Protein AF-A0A934IMT0-F1 (afdb_monomer)

Foldseek 3Di:
DDDDDDDDDDDDPPVVVVVLLVVLVVLLVLVCVLQVVDPQKDWDAFDVLLVVLCVVLVHDPSNKHWTWIDGPNDIAIEIEHEPCCQQHPVVVSVLVSQVVCVVVVYHYAYAYPLLSVLLVVQCVDPPVRRDSCLLVVLVVCSVVCVPPQDDPVRRSGGPSNQSSNCSSPVDGPDD

Solvent-accessible surface area (backbone atoms only — not comparable to full-atom values): 9773 Å² total; per-residue (Å²): 141,82,83,83,79,83,79,82,84,85,80,75,68,64,64,60,54,50,54,45,50,53,50,22,52,51,44,34,51,45,53,54,51,60,4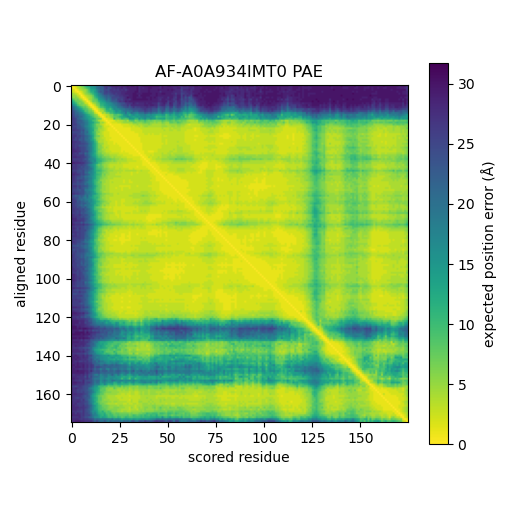8,65,74,38,91,65,41,47,80,74,42,72,46,69,67,59,45,54,38,24,49,74,66,73,40,65,54,64,66,43,16,58,34,25,33,30,46,91,88,42,69,36,36,42,30,36,31,42,55,75,40,62,74,32,83,58,31,62,50,54,50,48,33,43,50,56,37,42,76,69,76,35,48,62,48,50,35,36,38,67,21,48,52,26,42,56,53,41,61,72,43,63,78,95,65,45,63,80,51,51,62,52,51,27,56,69,44,35,78,83,44,67,88,45,81,40,20,98,77,70,72,65,39,54,39,44,20,35,48,27,22,27,72,34,62,79,40,77,70,71,125

Sequence (175 aa):
MHHPVAGISRDDTDGAGSRSRQLRRRISAQLFGILRESKEIVVIGPDPLLIHYSRAEGLDPESLATCQILIDGSPLTVVGVPNRIWYGAVMRDVHRVKRNMLASGRSCILVPQRALEGIARLHSRPIADRDPQILLQAIRTAPLLRDIDACRYGRGHDPVGCLAVELATGTPCLG

Secondary structure (DSSP, 8-state):
--PPPPP----SHHHHHHHHHHHHHHHHHHHHHHHHT-TTEEEEE--HHHHHHHHHTT--GGGSEEEEEEETTEEEEEEEE-HHHHTSTTHHHHHHHHHHHHHTT-EEEEEEHHHHHHHHHHHTS-GGG--THHHHHHHHHGGGGTT--S-TTSSS--HHHHHHHHHHHSS----

Radius of gyration: 18.44 Å; Cα contacts (8 Å, |Δi|>4): 256; chains: 1; bounding box: 74×36×34 Å

pLDDT: mean 79.84, std 16.11, range [35.91, 97.06]

Organism: NCBI:txid2798801

Mean predicted aligned error: 8.7 Å

Nearest PDB structures (foldseek):
  5xyi-assembly1_H  TM=6.376E-01  e=2.401E+00  Trichomonas vaginalis
  2y4n-assembly1_B  TM=3.726E-01  e=1.412E+00  Burkholderia cenocepacia J2315
  5opt-assembly1_Q  TM=4.269E-01  e=5.170E+00  Trypanosoma cruzi strain CL Brener
  8h4o-assembly1_A  TM=3.074E-01  e=3.225E+00  Mus musculus

Structure (mmCIF, N/CA/C/O backbone):
data_AF-A0A934IMT0-F1
#
_entry.id   AF-A0A934IMT0-F1
#
loop_
_atom_site.group_PDB
_atom_site.id
_atom_site.type_symbol
_atom_site.label_atom_id
_atom_site.label_alt_id
_atom_site.label_comp_id
_atom_site.label_asym_id
_atom_site.label_entity_id
_atom_site.label_seq_id
_atom_site.pdbx_PDB_ins_code
_atom_site.Cartn_x
_atom_site.Cartn_y
_atom_site.Cartn_z
_atom_site.occupancy
_atom_site.B_iso_or_equiv
_atom_site.auth_seq_id
_atom_site.auth_comp_id
_atom_site.auth_asym_id
_atom_site.auth_atom_id
_atom_site.pdbx_PDB_model_num
ATOM 1 N N . MET A 1 1 ? 58.858 -10.600 -15.709 1.00 40.62 1 MET A N 1
ATOM 2 C CA . MET A 1 1 ? 57.849 -9.614 -16.150 1.00 40.62 1 MET A CA 1
ATOM 3 C C . MET A 1 1 ? 56.498 -10.087 -15.631 1.00 40.62 1 MET A C 1
ATOM 5 O O . MET A 1 1 ? 55.957 -11.035 -16.177 1.00 40.62 1 MET A O 1
ATOM 9 N N . HIS A 1 2 ? 56.020 -9.521 -14.522 1.00 37.84 2 HIS A N 1
ATOM 10 C CA . HIS A 1 2 ? 54.720 -9.850 -13.928 1.00 37.84 2 HIS A CA 1
ATOM 11 C C . HIS A 1 2 ? 53.807 -8.630 -14.058 1.00 37.84 2 HIS A C 1
ATOM 13 O O . HIS A 1 2 ? 54.134 -7.563 -13.544 1.00 37.84 2 HIS A O 1
ATOM 19 N N . HIS A 1 3 ? 52.687 -8.788 -14.760 1.00 35.91 3 HIS A N 1
ATOM 20 C CA . HIS A 1 3 ? 51.598 -7.816 -14.750 1.00 35.91 3 HIS A CA 1
ATOM 21 C C . HIS A 1 3 ? 50.826 -7.928 -13.428 1.00 35.91 3 HIS A C 1
ATOM 23 O O . HIS A 1 3 ? 50.462 -9.046 -13.054 1.00 35.91 3 HIS A O 1
ATOM 29 N N . PRO A 1 4 ? 50.522 -6.821 -12.730 1.00 42.56 4 PRO A N 1
ATOM 30 C CA . PRO A 1 4 ? 49.519 -6.842 -11.682 1.00 42.56 4 PRO A CA 1
ATOM 31 C C . PRO A 1 4 ? 48.123 -6.791 -12.316 1.00 42.56 4 PRO A C 1
ATOM 33 O O . PRO A 1 4 ? 47.826 -5.938 -13.153 1.00 42.56 4 PRO A O 1
ATOM 36 N N . VAL A 1 5 ? 47.268 -7.728 -11.908 1.00 43.75 5 VAL A N 1
ATOM 37 C CA . VAL A 1 5 ? 45.829 -7.726 -12.188 1.00 43.75 5 VAL A CA 1
ATOM 38 C C . VAL A 1 5 ? 45.196 -6.616 -11.351 1.00 43.75 5 VAL A C 1
ATOM 40 O O . VAL A 1 5 ? 45.302 -6.625 -10.125 1.00 43.75 5 VAL A O 1
ATOM 43 N N . ALA A 1 6 ? 44.565 -5.649 -12.015 1.00 44.12 6 ALA A N 1
ATOM 44 C CA . ALA A 1 6 ? 43.809 -4.591 -11.360 1.00 44.12 6 ALA A CA 1
ATOM 45 C C . ALA A 1 6 ? 42.636 -5.198 -10.572 1.00 44.12 6 ALA A C 1
ATOM 47 O O . ALA A 1 6 ? 41.785 -5.894 -11.129 1.00 44.12 6 ALA A O 1
ATOM 48 N N . GLY A 1 7 ? 42.625 -4.947 -9.263 1.00 38.97 7 GLY A N 1
ATOM 49 C CA . GLY A 1 7 ? 41.555 -5.348 -8.362 1.00 38.97 7 GLY A CA 1
ATOM 50 C C . GLY A 1 7 ? 40.246 -4.653 -8.720 1.00 38.97 7 GLY A C 1
ATOM 51 O O . GLY A 1 7 ? 40.184 -3.431 -8.839 1.00 38.97 7 GLY A O 1
ATOM 52 N N . ILE A 1 8 ? 39.190 -5.445 -8.881 1.00 42.69 8 ILE A N 1
ATOM 53 C CA . ILE A 1 8 ? 37.821 -4.947 -8.971 1.00 42.69 8 ILE A CA 1
ATOM 54 C C . ILE A 1 8 ? 37.418 -4.504 -7.562 1.00 42.69 8 ILE A C 1
ATOM 56 O O . ILE A 1 8 ? 37.280 -5.331 -6.658 1.00 42.69 8 ILE A O 1
ATOM 60 N N . SER A 1 9 ? 37.271 -3.191 -7.389 1.00 39.38 9 SER A N 1
ATOM 61 C CA . SER A 1 9 ? 36.795 -2.557 -6.160 1.00 39.38 9 SER A CA 1
ATOM 62 C C . SER A 1 9 ? 35.396 -3.073 -5.809 1.00 39.38 9 SER A C 1
ATOM 64 O O . SER A 1 9 ? 34.428 -2.841 -6.533 1.00 39.38 9 SER A O 1
ATOM 66 N N . ARG A 1 10 ? 35.296 -3.794 -4.692 1.00 50.41 10 ARG A N 1
ATOM 67 C CA . ARG A 1 10 ? 34.044 -4.077 -3.986 1.00 50.41 10 ARG A CA 1
ATOM 68 C C . ARG A 1 10 ? 33.816 -2.922 -3.014 1.00 50.41 10 ARG A C 1
ATOM 70 O O . ARG A 1 10 ? 34.429 -2.972 -1.961 1.00 50.41 10 ARG A O 1
ATOM 77 N N . ASP A 1 11 ? 33.007 -1.911 -3.352 1.00 45.19 11 ASP A N 1
ATOM 78 C CA . ASP A 1 11 ? 32.532 -0.973 -2.308 1.00 45.19 11 ASP A CA 1
ATOM 79 C C . ASP A 1 11 ? 31.314 -0.070 -2.622 1.00 45.19 11 ASP A C 1
ATOM 81 O O . ASP A 1 11 ? 31.005 0.819 -1.838 1.00 45.19 11 ASP A O 1
ATOM 85 N N . ASP A 1 12 ? 30.539 -0.298 -3.694 1.00 43.97 12 ASP A N 1
ATOM 86 C CA . ASP A 1 12 ? 29.377 0.575 -4.008 1.00 43.97 12 ASP A CA 1
ATOM 87 C C . ASP A 1 12 ? 27.988 -0.047 -3.753 1.00 43.97 12 ASP A C 1
ATOM 89 O O . ASP A 1 12 ? 26.955 0.607 -3.923 1.00 43.97 12 ASP A O 1
ATOM 93 N N . THR A 1 13 ? 27.910 -1.305 -3.308 1.00 51.91 13 THR A N 1
ATOM 94 C CA . THR A 1 13 ? 26.617 -1.997 -3.108 1.00 51.91 13 THR A CA 1
ATOM 95 C C . THR A 1 13 ? 25.998 -1.784 -1.720 1.00 51.91 13 THR A C 1
ATOM 97 O O . THR A 1 13 ? 24.769 -1.821 -1.586 1.00 51.91 13 THR A O 1
ATOM 100 N N . ASP A 1 14 ? 26.793 -1.448 -0.701 1.00 53.50 14 ASP A N 1
ATOM 101 C CA . ASP A 1 14 ? 26.301 -1.319 0.678 1.00 53.50 14 ASP A CA 1
ATOM 102 C C . ASP A 1 14 ? 25.531 -0.010 0.939 1.00 53.50 14 ASP A C 1
ATOM 104 O O . ASP A 1 14 ? 24.533 0.012 1.675 1.00 53.50 14 ASP A O 1
ATOM 108 N N . GLY A 1 15 ? 25.903 1.085 0.267 1.00 58.03 15 GLY A N 1
ATOM 109 C CA . GLY A 1 15 ? 25.263 2.395 0.440 1.00 58.03 15 GLY A CA 1
ATOM 110 C C . GLY A 1 15 ? 23.820 2.460 -0.084 1.00 58.03 15 GLY A C 1
ATOM 111 O O . GLY A 1 15 ? 22.935 3.033 0.563 1.00 58.03 15 GLY A O 1
ATOM 112 N N . ALA A 1 16 ? 23.547 1.838 -1.234 1.00 60.59 16 ALA A N 1
ATOM 113 C CA . ALA A 1 16 ? 22.217 1.826 -1.850 1.00 60.59 16 ALA A CA 1
ATOM 114 C C . ALA A 1 16 ? 21.224 0.927 -1.086 1.00 60.59 16 ALA A C 1
ATOM 116 O O . ALA A 1 16 ? 20.051 1.291 -0.904 1.00 60.59 16 ALA A O 1
ATOM 117 N N . GLY A 1 17 ? 21.705 -0.214 -0.580 1.00 65.19 17 GLY A N 1
ATOM 118 C CA . GLY A 1 17 ? 20.925 -1.129 0.252 1.00 65.19 17 GLY A CA 1
ATOM 119 C C . GLY A 1 17 ? 20.574 -0.533 1.619 1.00 65.19 17 GLY A C 1
ATOM 120 O O . GLY A 1 17 ? 19.463 -0.736 2.112 1.00 65.19 17 GLY A O 1
ATOM 121 N N . SER A 1 18 ? 21.479 0.248 2.218 1.00 75.31 18 SER A N 1
ATOM 122 C CA . SER A 1 18 ? 21.237 0.937 3.494 1.00 75.31 18 SER A CA 1
ATOM 123 C C . SER A 1 18 ? 20.151 2.019 3.376 1.00 75.31 18 SER A C 1
ATOM 125 O O . SER A 1 18 ? 19.184 2.024 4.145 1.00 75.31 18 SER A O 1
ATOM 127 N N . ARG A 1 19 ? 20.224 2.872 2.341 1.00 79.19 19 ARG A N 1
ATOM 128 C CA . ARG A 1 19 ? 19.227 3.934 2.095 1.00 79.19 19 ARG A CA 1
ATOM 129 C C . ARG A 1 19 ? 17.832 3.377 1.806 1.00 79.19 19 ARG A C 1
ATOM 131 O O . ARG A 1 19 ? 16.846 3.891 2.334 1.00 79.19 19 ARG A O 1
ATOM 138 N N . SER A 1 20 ? 17.738 2.313 1.005 1.00 78.94 20 SER A N 1
ATOM 139 C CA . SER A 1 20 ? 16.451 1.668 0.696 1.00 78.94 20 SER A CA 1
ATOM 140 C C . SER A 1 20 ? 15.816 1.053 1.949 1.00 78.94 20 SER A C 1
ATOM 142 O O . SER A 1 20 ? 14.629 1.266 2.205 1.00 78.94 20 SER A O 1
ATOM 144 N N . ARG A 1 21 ? 16.615 0.390 2.799 1.00 85.62 21 ARG A N 1
ATOM 145 C CA . ARG A 1 21 ? 16.154 -0.156 4.084 1.00 85.62 21 ARG A CA 1
ATOM 146 C C . ARG A 1 21 ? 15.696 0.935 5.053 1.00 85.62 21 ARG A C 1
ATOM 148 O O . ARG A 1 21 ? 14.663 0.765 5.703 1.00 85.62 21 ARG A O 1
ATOM 155 N N . GLN A 1 22 ? 16.418 2.052 5.142 1.00 88.88 22 GLN A N 1
ATOM 156 C CA . GLN A 1 22 ? 16.032 3.189 5.983 1.00 88.88 22 GLN A CA 1
ATOM 157 C C . GLN A 1 22 ? 14.715 3.823 5.512 1.00 88.88 22 GLN A C 1
ATOM 159 O O . GLN A 1 22 ? 13.836 4.095 6.332 1.00 88.88 22 GLN A O 1
ATOM 164 N N . LEU A 1 23 ? 14.546 3.999 4.198 1.00 89.31 23 LEU A N 1
ATOM 165 C CA . LEU A 1 23 ? 13.309 4.517 3.621 1.00 89.31 23 LEU A CA 1
ATOM 166 C C . LEU A 1 23 ? 12.121 3.592 3.907 1.00 89.31 23 LEU A C 1
ATOM 168 O O . LEU A 1 23 ? 11.102 4.072 4.403 1.00 89.31 23 LEU A O 1
ATOM 172 N N . ARG A 1 24 ? 12.265 2.277 3.675 1.00 90.81 24 ARG A N 1
ATOM 173 C CA . ARG A 1 24 ? 11.227 1.292 4.021 1.00 90.81 24 ARG A CA 1
ATOM 174 C C . ARG A 1 24 ? 10.839 1.415 5.488 1.00 90.81 24 ARG A C 1
ATOM 176 O O . ARG A 1 24 ? 9.659 1.533 5.785 1.00 90.81 24 ARG A O 1
ATOM 183 N N . ARG A 1 25 ? 11.814 1.431 6.406 1.00 91.19 25 ARG A N 1
ATOM 184 C CA . ARG A 1 25 ? 11.554 1.545 7.853 1.00 91.19 25 ARG A CA 1
ATOM 185 C C . ARG A 1 25 ? 10.748 2.795 8.197 1.00 91.19 25 ARG A C 1
ATOM 187 O O . ARG A 1 25 ? 9.823 2.705 8.996 1.00 91.19 25 ARG A O 1
ATOM 194 N N . ARG A 1 26 ? 11.061 3.936 7.576 1.00 92.44 26 ARG A N 1
ATOM 195 C CA . ARG A 1 26 ? 10.310 5.183 7.771 1.00 92.44 26 ARG A CA 1
ATOM 196 C C . ARG A 1 26 ? 8.868 5.063 7.277 1.00 92.44 26 ARG A C 1
ATOM 198 O O . ARG A 1 26 ? 7.956 5.412 8.018 1.00 92.44 26 ARG A O 1
ATOM 205 N N . ILE A 1 27 ? 8.666 4.544 6.065 1.00 93.19 27 ILE A N 1
ATOM 206 C CA . ILE A 1 27 ? 7.326 4.344 5.493 1.00 93.19 27 ILE A CA 1
ATOM 207 C C . ILE A 1 27 ? 6.528 3.359 6.353 1.00 93.19 27 ILE A C 1
ATOM 209 O O . ILE A 1 27 ? 5.380 3.634 6.683 1.00 93.19 27 ILE A O 1
ATOM 213 N N . SER A 1 28 ? 7.142 2.250 6.778 1.00 92.12 28 SER A N 1
ATOM 214 C CA . SER A 1 28 ? 6.540 1.302 7.716 1.00 92.12 28 SER A CA 1
ATOM 215 C C . SER A 1 28 ? 6.131 1.997 9.011 1.00 92.12 28 SER A C 1
ATOM 217 O O . SER A 1 28 ? 4.991 1.848 9.425 1.00 92.12 28 SER A O 1
ATOM 219 N N . ALA A 1 29 ? 7.013 2.780 9.637 1.00 91.06 29 ALA A N 1
ATOM 220 C CA . ALA A 1 29 ? 6.700 3.475 10.885 1.00 91.06 29 ALA A CA 1
ATOM 221 C C . ALA A 1 29 ? 5.509 4.436 10.735 1.00 91.06 29 ALA A C 1
ATOM 223 O O . ALA A 1 29 ? 4.631 4.444 11.593 1.00 91.06 29 ALA A O 1
ATOM 224 N N . GLN A 1 30 ? 5.442 5.188 9.632 1.00 89.94 30 GLN A N 1
ATOM 225 C CA . GLN A 1 30 ? 4.300 6.055 9.329 1.00 89.94 30 GLN A CA 1
ATOM 226 C C . GLN A 1 30 ? 3.021 5.243 9.128 1.00 89.94 30 GLN A C 1
ATOM 228 O O . GLN A 1 30 ? 2.011 5.524 9.764 1.00 89.94 30 GLN A O 1
ATOM 233 N N . LEU A 1 31 ? 3.078 4.208 8.288 1.00 90.06 31 LEU A N 1
ATOM 234 C CA . LEU A 1 31 ? 1.940 3.345 7.997 1.00 90.06 31 LEU A CA 1
ATOM 235 C C . LEU A 1 31 ? 1.396 2.684 9.271 1.00 90.06 31 LEU A C 1
ATOM 237 O O . LEU A 1 31 ? 0.206 2.777 9.552 1.00 90.06 31 LEU A O 1
ATOM 241 N N . PHE A 1 32 ? 2.263 2.055 10.066 1.00 89.62 32 PHE A N 1
ATOM 242 C CA . PHE A 1 32 ? 1.876 1.419 11.323 1.00 89.62 32 PHE A CA 1
ATOM 243 C C . PHE A 1 32 ? 1.364 2.428 12.350 1.00 89.62 32 PHE A C 1
ATOM 245 O O . PHE A 1 32 ? 0.401 2.117 13.044 1.00 89.62 32 PHE A O 1
ATOM 252 N N . GLY A 1 33 ? 1.982 3.609 12.446 1.00 86.81 33 GLY A N 1
ATOM 253 C CA . GLY A 1 33 ? 1.526 4.683 13.328 1.00 86.81 33 GLY A CA 1
ATOM 254 C C . GLY A 1 33 ? 0.094 5.095 13.004 1.00 86.81 33 GLY A C 1
ATOM 255 O O . GLY A 1 33 ? -0.777 4.977 13.858 1.00 86.81 33 GLY A O 1
ATOM 256 N N . ILE A 1 34 ? -0.164 5.447 11.741 1.00 85.12 34 ILE A N 1
ATOM 257 C CA . ILE A 1 34 ? -1.491 5.867 11.267 1.00 85.12 34 ILE A CA 1
ATOM 258 C C . ILE A 1 34 ? -2.534 4.765 11.501 1.00 85.12 34 ILE A C 1
ATOM 260 O O . ILE A 1 34 ? -3.609 5.029 12.031 1.00 85.12 34 ILE A O 1
ATOM 264 N N . LEU A 1 35 ? -2.224 3.516 11.135 1.00 87.12 35 LEU A N 1
ATOM 265 C CA . LEU A 1 35 ? -3.174 2.405 11.260 1.00 87.12 35 LEU A CA 1
ATOM 266 C C . LEU A 1 35 ? -3.507 2.069 12.722 1.00 87.12 35 LEU A C 1
ATOM 268 O O . LEU A 1 35 ? -4.644 1.710 13.010 1.00 87.12 35 LEU A O 1
ATOM 272 N N . ARG A 1 36 ? -2.542 2.194 13.644 1.00 87.19 36 ARG A N 1
ATOM 273 C CA . ARG A 1 36 ? -2.738 1.905 15.077 1.00 87.19 36 ARG A CA 1
ATOM 274 C C . ARG A 1 36 ? -3.566 2.949 15.818 1.00 87.19 36 ARG A C 1
ATOM 276 O O . ARG A 1 36 ? -4.065 2.652 16.897 1.00 87.19 36 ARG A O 1
ATOM 283 N N . GLU A 1 37 ? -3.695 4.153 15.274 1.00 83.50 37 GLU A N 1
ATOM 284 C CA . GLU A 1 37 ? -4.542 5.191 15.866 1.00 83.50 37 GLU A CA 1
ATOM 285 C C . GLU A 1 37 ? -6.039 4.915 15.653 1.00 83.50 37 GLU A C 1
ATOM 287 O O . GLU A 1 37 ? -6.878 5.439 16.387 1.00 83.50 37 GLU A O 1
ATOM 292 N N . SER A 1 38 ? -6.388 4.057 14.689 1.00 81.81 38 SER A N 1
ATOM 293 C CA . SER A 1 38 ? -7.768 3.632 14.471 1.00 81.81 38 SER A CA 1
ATOM 294 C C . SER A 1 38 ? -8.191 2.541 15.451 1.00 81.81 38 SER A C 1
ATOM 296 O O . SER A 1 38 ? -7.552 1.496 15.552 1.00 81.81 38 SER A O 1
ATOM 298 N N . LYS A 1 39 ? -9.343 2.734 16.103 1.00 83.62 39 LYS A N 1
ATOM 299 C CA . LYS A 1 39 ? -9.986 1.703 16.938 1.00 83.62 39 LYS A CA 1
ATOM 300 C C . LYS A 1 39 ? -10.616 0.569 16.124 1.00 83.62 39 LYS A C 1
ATOM 302 O O . LYS A 1 39 ? -10.954 -0.465 16.686 1.00 83.62 39 LYS A O 1
ATOM 307 N N . GLU A 1 40 ? -10.793 0.774 14.823 1.00 85.00 40 GLU A N 1
ATOM 308 C CA . GLU A 1 40 ? -11.485 -0.152 13.920 1.00 85.00 40 GLU A CA 1
ATOM 309 C C . GLU A 1 40 ? -10.524 -1.108 13.208 1.00 85.00 40 GLU A C 1
ATOM 311 O O . GLU A 1 40 ? -10.944 -2.054 12.545 1.00 85.00 40 GLU A O 1
ATOM 316 N N . ILE A 1 41 ? -9.222 -0.843 13.327 1.00 88.56 41 ILE A N 1
ATOM 317 C CA . ILE A 1 41 ? -8.174 -1.589 12.650 1.00 88.56 41 ILE A CA 1
ATOM 318 C C . ILE A 1 41 ? -7.418 -2.434 13.664 1.00 88.56 41 ILE A C 1
ATOM 320 O O . ILE A 1 41 ? -6.828 -1.921 14.614 1.00 88.56 41 ILE A O 1
ATOM 324 N N . VAL A 1 42 ? -7.331 -3.735 13.394 1.00 92.12 42 VAL A N 1
ATOM 325 C CA . VAL A 1 42 ? -6.366 -4.611 14.063 1.00 92.12 42 VAL A CA 1
ATOM 326 C C . VAL A 1 42 ? -5.174 -4.813 13.140 1.00 92.12 42 VAL A C 1
ATOM 328 O O . VAL A 1 42 ? -5.287 -5.408 12.069 1.00 92.12 42 VAL A O 1
ATOM 331 N N . VAL A 1 43 ? -4.013 -4.315 13.556 1.00 92.25 43 VAL A N 1
ATOM 332 C CA . VAL A 1 43 ? -2.747 -4.499 12.838 1.00 92.25 43 VAL A CA 1
ATOM 333 C C . VAL A 1 43 ? -2.187 -5.890 13.135 1.00 92.25 43 VAL A C 1
ATOM 335 O O . VAL A 1 43 ? -1.896 -6.191 14.291 1.00 92.25 43 VAL A O 1
ATOM 338 N N . ILE A 1 44 ? -1.991 -6.710 12.099 1.00 93.12 44 ILE A N 1
ATOM 339 C CA . ILE A 1 44 ? -1.437 -8.068 12.230 1.00 93.12 44 ILE A CA 1
ATOM 340 C C . ILE A 1 44 ? 0.088 -8.052 12.059 1.00 93.12 44 ILE A C 1
ATOM 342 O O . ILE A 1 44 ? 0.809 -8.572 12.906 1.00 93.12 44 ILE A O 1
ATOM 346 N N . GLY A 1 45 ? 0.599 -7.448 10.980 1.00 90.31 45 GLY A N 1
ATOM 347 C CA . GLY A 1 45 ? 2.032 -7.469 10.658 1.00 90.31 45 GLY A CA 1
ATOM 348 C C . GLY A 1 45 ? 2.305 -7.582 9.157 1.00 90.31 45 GLY A C 1
ATOM 349 O O . GLY A 1 45 ? 1.433 -7.248 8.369 1.00 90.31 45 GLY A O 1
ATOM 350 N N . PRO A 1 46 ? 3.502 -8.002 8.721 1.00 90.81 46 PRO A N 1
ATOM 351 C CA . PRO A 1 46 ? 3.809 -8.194 7.300 1.00 90.81 46 PRO A CA 1
ATOM 352 C C . PRO A 1 46 ? 2.928 -9.268 6.644 1.00 90.81 46 PRO A C 1
ATOM 354 O O . PRO A 1 46 ? 2.567 -10.242 7.299 1.00 90.81 46 PRO A O 1
ATOM 357 N N . ASP A 1 47 ? 2.638 -9.128 5.347 1.00 92.62 47 ASP A N 1
ATOM 358 C CA . ASP A 1 47 ? 1.849 -10.110 4.587 1.00 92.62 47 ASP A CA 1
ATOM 359 C C . ASP A 1 47 ? 2.762 -11.047 3.763 1.00 92.62 47 ASP A C 1
ATOM 361 O O . ASP A 1 47 ? 3.382 -10.595 2.790 1.00 92.62 47 ASP A O 1
ATOM 365 N N . PRO A 1 48 ? 2.866 -12.349 4.103 1.00 92.38 48 PRO A N 1
ATOM 366 C CA . PRO A 1 48 ? 3.717 -13.297 3.379 1.00 92.38 48 PRO A CA 1
ATOM 367 C C . PRO A 1 48 ? 3.331 -13.475 1.907 1.00 92.38 48 PRO A C 1
ATOM 369 O O . PRO A 1 48 ? 4.199 -13.749 1.075 1.00 92.38 48 PRO A O 1
ATOM 372 N N . LEU A 1 49 ? 2.049 -13.304 1.571 1.00 94.06 49 LEU A N 1
ATOM 373 C CA . LEU A 1 49 ? 1.561 -13.476 0.207 1.00 94.06 49 LEU A CA 1
ATOM 374 C C . LEU A 1 49 ? 2.081 -12.357 -0.702 1.00 94.06 49 LEU A C 1
ATOM 376 O O . LEU A 1 49 ? 2.486 -12.606 -1.838 1.00 94.06 49 LEU A O 1
ATOM 380 N N . LEU A 1 50 ? 2.186 -11.137 -0.167 1.00 94.69 50 LEU A N 1
ATOM 381 C CA . LEU A 1 50 ? 2.791 -10.024 -0.890 1.00 94.69 50 LEU A CA 1
ATOM 382 C C . LEU A 1 50 ? 4.280 -10.279 -1.158 1.00 94.69 50 LEU A C 1
ATOM 384 O O . LEU A 1 50 ? 4.765 -9.985 -2.249 1.00 94.69 50 LEU A O 1
ATOM 388 N N . ILE A 1 51 ? 5.007 -10.845 -0.187 1.00 94.38 51 ILE A N 1
ATOM 389 C CA . ILE A 1 51 ? 6.426 -11.203 -0.348 1.00 94.38 51 ILE A CA 1
ATOM 390 C C . ILE A 1 51 ? 6.587 -12.241 -1.462 1.00 94.38 51 ILE A C 1
ATOM 392 O O . ILE A 1 51 ? 7.473 -12.099 -2.306 1.00 94.38 51 ILE A O 1
ATOM 396 N N . HIS A 1 52 ? 5.726 -13.262 -1.476 1.00 95.62 52 HIS A N 1
ATOM 397 C CA . HIS A 1 52 ? 5.719 -14.290 -2.512 1.00 95.62 52 HIS A CA 1
ATOM 398 C C . HIS A 1 52 ? 5.525 -13.680 -3.909 1.00 95.62 52 HIS A C 1
ATOM 400 O O . HIS A 1 52 ? 6.376 -13.871 -4.778 1.00 95.62 52 HIS A O 1
ATOM 406 N N . TYR A 1 53 ? 4.471 -12.882 -4.108 1.00 97.06 53 TYR A N 1
ATOM 407 C CA . TYR A 1 53 ? 4.193 -12.283 -5.417 1.00 97.06 53 TYR A CA 1
ATOM 408 C C . TYR A 1 53 ? 5.198 -11.212 -5.830 1.00 97.06 53 TYR A C 1
ATOM 410 O O . TYR A 1 53 ? 5.525 -11.125 -7.007 1.00 97.06 53 TYR A O 1
ATOM 418 N N . SER A 1 54 ? 5.743 -10.441 -4.886 1.00 95.81 54 SER A N 1
ATOM 419 C CA . SER A 1 54 ? 6.804 -9.474 -5.194 1.00 95.81 54 SER A CA 1
ATOM 420 C C . SER A 1 54 ? 8.014 -10.177 -5.806 1.00 95.81 54 SER A C 1
ATOM 422 O O . SER A 1 54 ? 8.492 -9.768 -6.859 1.00 95.81 54 SER A O 1
ATOM 424 N N . ARG A 1 55 ? 8.453 -11.293 -5.211 1.00 95.56 55 ARG A N 1
ATOM 425 C CA . ARG A 1 55 ? 9.567 -12.085 -5.751 1.00 95.56 55 ARG A CA 1
ATOM 426 C C . ARG A 1 55 ? 9.249 -12.680 -7.121 1.00 95.56 55 ARG A C 1
ATOM 428 O O . ARG A 1 55 ? 10.119 -12.674 -7.984 1.00 95.56 55 ARG A O 1
ATOM 435 N N . ALA A 1 56 ? 8.026 -13.173 -7.321 1.00 95.31 56 ALA A N 1
ATOM 436 C CA . ALA A 1 56 ? 7.596 -13.739 -8.600 1.00 95.31 56 ALA A CA 1
ATOM 437 C C . ALA A 1 56 ? 7.620 -12.707 -9.745 1.00 95.31 56 ALA A C 1
ATOM 439 O O . ALA A 1 56 ? 7.952 -13.056 -10.872 1.00 95.31 56 ALA A O 1
ATOM 440 N N . GLU A 1 57 ? 7.338 -11.436 -9.446 1.00 95.06 57 GLU A N 1
ATOM 441 C CA . GLU A 1 57 ? 7.407 -10.320 -10.403 1.00 95.06 57 GLU A CA 1
ATOM 442 C C . GLU A 1 57 ? 8.807 -9.670 -10.478 1.00 95.06 57 GLU A C 1
ATOM 444 O O . GLU A 1 57 ? 8.973 -8.621 -11.095 1.00 95.06 57 GLU A O 1
ATOM 449 N N . GLY A 1 58 ? 9.830 -10.255 -9.839 1.00 94.31 58 GLY A N 1
ATOM 450 C CA . GLY A 1 58 ? 11.199 -9.721 -9.845 1.00 94.31 58 GLY A CA 1
ATOM 451 C C . GLY A 1 58 ? 11.401 -8.463 -8.991 1.00 94.31 58 GLY A C 1
ATOM 452 O O . GLY A 1 58 ? 12.420 -7.783 -9.123 1.00 94.31 58 GLY A O 1
ATOM 453 N N . LEU A 1 59 ? 10.458 -8.145 -8.103 1.00 93.44 59 LEU A N 1
ATOM 454 C CA . LEU A 1 59 ? 10.557 -7.031 -7.166 1.00 93.44 59 LEU A CA 1
ATOM 455 C C . LEU A 1 59 ? 11.286 -7.45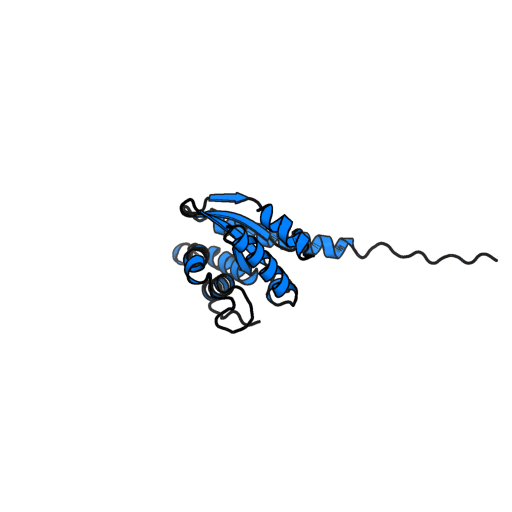0 -5.893 1.00 93.44 59 LEU A C 1
ATOM 457 O O . LEU A 1 59 ? 11.024 -8.508 -5.319 1.00 93.44 59 LEU A O 1
ATOM 461 N N . ASP A 1 60 ? 12.137 -6.558 -5.393 1.00 92.38 60 ASP A N 1
ATOM 462 C CA . ASP A 1 60 ? 12.671 -6.664 -4.040 1.00 92.38 60 ASP A CA 1
ATOM 463 C C . ASP A 1 60 ? 11.546 -6.386 -3.022 1.00 92.38 60 ASP A C 1
ATOM 465 O O . ASP A 1 60 ? 11.068 -5.246 -2.951 1.00 92.38 60 ASP A O 1
ATOM 469 N N . PRO A 1 61 ? 11.122 -7.365 -2.197 1.00 88.81 61 PRO A N 1
ATOM 470 C CA . PRO A 1 61 ? 10.093 -7.144 -1.182 1.00 88.81 61 PRO A CA 1
ATOM 471 C C . PRO A 1 61 ? 10.503 -6.097 -0.140 1.00 88.81 61 PRO A C 1
ATOM 473 O O . PRO A 1 61 ? 9.644 -5.494 0.499 1.00 88.81 61 PRO A O 1
ATOM 476 N N . GLU A 1 62 ? 11.806 -5.846 0.040 1.00 89.75 62 GLU A N 1
ATOM 477 C CA . GLU A 1 62 ? 12.297 -4.802 0.941 1.00 89.75 62 GLU A CA 1
ATOM 478 C C . GLU A 1 62 ? 12.133 -3.384 0.385 1.00 89.75 62 GLU A C 1
ATOM 480 O O . GLU A 1 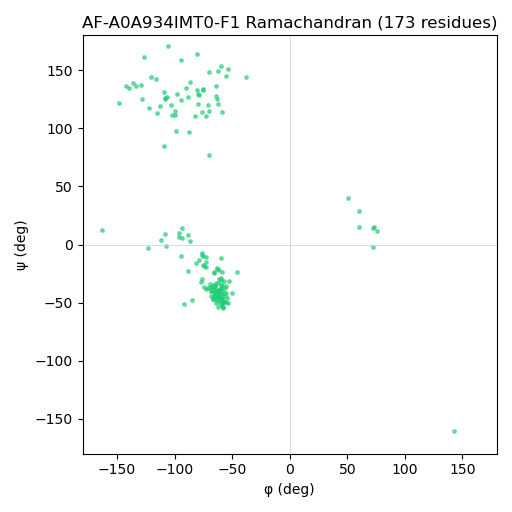62 ? 12.312 -2.402 1.110 1.00 89.75 62 GLU A O 1
ATOM 485 N N . SER A 1 63 ? 11.762 -3.253 -0.886 1.00 90.75 63 SER A N 1
ATOM 486 C CA . SER A 1 63 ? 11.471 -1.962 -1.500 1.00 90.75 63 SER A CA 1
ATOM 487 C C . SER A 1 63 ? 10.080 -1.425 -1.139 1.00 90.75 63 SER A C 1
ATOM 489 O O . SER A 1 63 ? 9.821 -0.238 -1.343 1.00 90.75 63 SER A O 1
ATOM 491 N N . LEU A 1 64 ? 9.210 -2.262 -0.562 1.00 93.44 64 LEU A N 1
ATOM 492 C CA . LEU A 1 64 ? 7.840 -1.928 -0.174 1.00 93.44 64 LEU A CA 1
ATOM 493 C C . LEU A 1 64 ? 7.666 -2.029 1.348 1.00 93.44 64 LEU A C 1
ATOM 495 O O . LEU A 1 64 ? 8.208 -2.918 2.007 1.00 93.44 64 LEU A O 1
ATOM 499 N N . ALA A 1 65 ? 6.890 -1.113 1.926 1.00 93.56 65 ALA A N 1
ATOM 500 C CA . ALA A 1 65 ? 6.408 -1.252 3.297 1.00 93.56 65 ALA A CA 1
ATOM 501 C C . ALA A 1 65 ? 5.069 -1.990 3.269 1.00 93.56 65 ALA A C 1
ATOM 503 O O . ALA A 1 65 ? 4.214 -1.673 2.452 1.00 93.56 65 ALA A O 1
ATOM 504 N N . THR A 1 66 ? 4.868 -2.971 4.143 1.00 93.50 66 THR A N 1
ATOM 505 C CA . THR A 1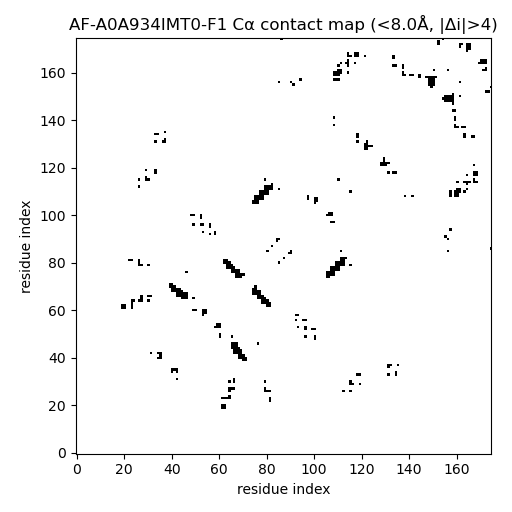 66 ? 3.710 -3.875 4.045 1.00 93.50 66 THR A CA 1
ATOM 506 C C . THR A 1 66 ? 3.098 -4.078 5.419 1.00 93.50 66 THR A C 1
ATOM 508 O O . THR A 1 66 ? 3.832 -4.218 6.403 1.00 93.50 66 THR A O 1
ATOM 511 N N . CYS A 1 67 ? 1.772 -4.084 5.477 1.00 92.50 67 CYS A N 1
ATOM 512 C CA . CYS A 1 67 ? 1.009 -4.347 6.683 1.00 92.50 67 CYS A CA 1
ATOM 513 C C . CYS A 1 67 ? -0.309 -5.036 6.317 1.00 92.50 67 CYS A C 1
ATOM 515 O O . CYS A 1 67 ? -1.115 -4.491 5.569 1.00 92.50 67 CYS A O 1
ATOM 517 N N . GLN A 1 68 ? -0.539 -6.225 6.852 1.00 94.38 68 GLN A N 1
ATOM 518 C CA . GLN A 1 68 ? -1.836 -6.861 6.923 1.00 94.38 68 GLN A CA 1
ATOM 519 C C . GLN A 1 68 ? -2.609 -6.280 8.106 1.00 94.38 68 GLN A C 1
ATOM 521 O O . GLN A 1 68 ? -2.107 -6.207 9.234 1.00 94.38 68 GLN A O 1
ATOM 526 N N . ILE A 1 69 ? -3.857 -5.926 7.839 1.00 92.81 69 ILE A N 1
ATOM 527 C CA . ILE A 1 69 ? -4.815 -5.474 8.833 1.00 92.81 69 ILE A CA 1
ATOM 528 C C . ILE A 1 69 ? -6.104 -6.290 8.773 1.00 92.81 69 ILE A C 1
ATOM 530 O O . ILE A 1 69 ? -6.401 -6.928 7.761 1.00 92.81 69 ILE A O 1
ATOM 534 N N . LEU A 1 70 ? -6.879 -6.232 9.852 1.00 92.19 70 LEU A N 1
ATOM 535 C CA . LEU A 1 70 ? -8.301 -6.557 9.859 1.00 92.19 70 LEU A CA 1
ATOM 536 C C . LEU A 1 70 ? -9.087 -5.265 10.035 1.00 92.19 70 LEU A C 1
ATOM 538 O O . LEU A 1 70 ? -8.789 -4.486 10.939 1.00 92.19 70 LEU A O 1
ATOM 542 N N . ILE A 1 71 ? -10.088 -5.075 9.186 1.00 87.19 71 ILE A N 1
ATOM 543 C CA . ILE A 1 71 ? -11.108 -4.036 9.312 1.00 87.19 71 ILE A CA 1
ATOM 544 C C . ILE A 1 71 ? -12.463 -4.729 9.192 1.00 87.19 71 ILE A C 1
ATOM 546 O O . ILE A 1 71 ? -12.664 -5.513 8.266 1.00 87.19 71 ILE A O 1
ATOM 550 N N . ASP A 1 72 ? -13.343 -4.537 10.173 1.00 86.25 72 ASP A N 1
ATOM 551 C CA . ASP A 1 72 ? -14.656 -5.202 10.232 1.00 86.25 72 ASP A CA 1
ATOM 552 C C . ASP A 1 72 ? -14.575 -6.734 10.043 1.00 86.25 72 ASP A C 1
ATOM 554 O O . ASP A 1 72 ? -15.352 -7.352 9.317 1.00 86.25 72 ASP A O 1
ATOM 558 N N . GLY A 1 73 ? -13.551 -7.358 10.640 1.00 85.56 73 GLY A N 1
ATOM 559 C CA . GLY A 1 73 ? -13.286 -8.800 10.527 1.00 85.56 73 GLY A CA 1
ATOM 560 C C . GLY A 1 73 ? -12.745 -9.263 9.167 1.00 85.56 73 GLY A C 1
ATOM 561 O O . GLY A 1 73 ? -12.417 -10.438 9.010 1.00 85.56 73 GLY A O 1
ATOM 562 N N . SER A 1 74 ? -12.595 -8.360 8.197 1.00 86.94 74 SER A N 1
ATOM 563 C CA . SER A 1 74 ? -12.113 -8.667 6.851 1.00 86.94 74 SER A CA 1
ATOM 564 C C . SER A 1 74 ? -10.617 -8.360 6.702 1.00 86.94 74 SER A C 1
ATOM 566 O O . SER A 1 74 ? -10.179 -7.255 7.037 1.00 86.94 74 SER A O 1
ATOM 568 N N . PRO A 1 75 ? -9.800 -9.300 6.186 1.00 90.94 75 PRO A N 1
ATOM 569 C CA . PRO A 1 75 ? -8.377 -9.068 5.986 1.00 90.94 75 PRO A CA 1
ATOM 570 C C . PRO A 1 75 ? -8.103 -8.168 4.777 1.00 90.94 75 PRO A C 1
ATOM 572 O O . PRO A 1 75 ? -8.599 -8.402 3.673 1.00 90.94 75 PRO A O 1
ATOM 575 N N . LEU A 1 76 ? -7.227 -7.185 4.974 1.00 91.38 76 LEU A N 1
ATOM 576 C CA . LEU A 1 76 ? -6.744 -6.277 3.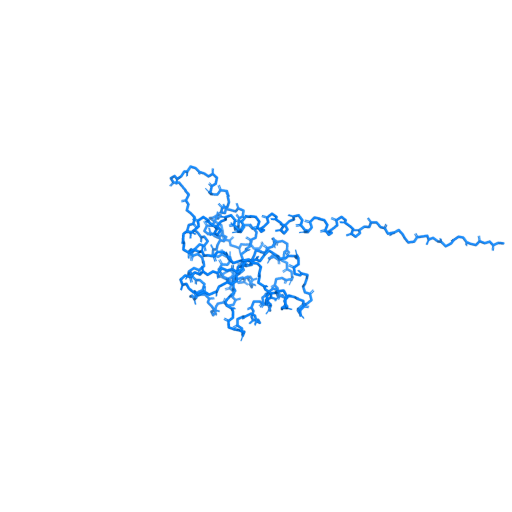939 1.00 91.38 76 LEU A CA 1
ATOM 577 C C . LEU A 1 76 ? -5.223 -6.135 4.030 1.00 91.38 76 LEU A C 1
ATOM 579 O O . LEU A 1 76 ? -4.668 -5.962 5.113 1.00 91.38 76 LEU A O 1
ATOM 583 N N . THR A 1 77 ? -4.546 -6.167 2.888 1.00 94.00 77 THR A N 1
ATOM 584 C CA . THR A 1 77 ? -3.123 -5.837 2.782 1.00 94.00 77 THR A CA 1
ATOM 585 C C . TH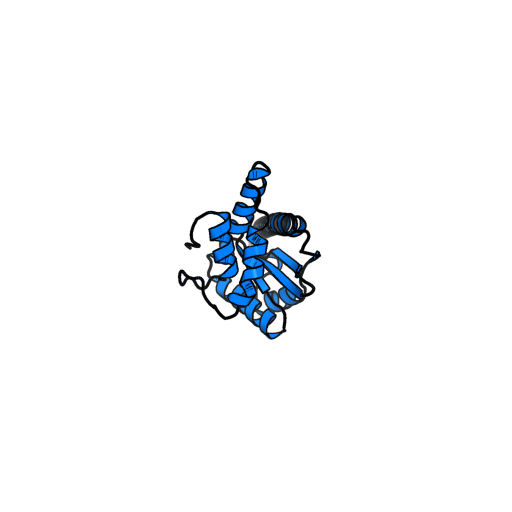R A 1 77 ? -2.972 -4.368 2.402 1.00 94.00 77 THR A C 1
ATOM 587 O O . THR A 1 77 ? -3.498 -3.922 1.385 1.00 94.00 77 THR A O 1
ATOM 590 N N . VAL A 1 78 ? -2.234 -3.606 3.200 1.00 93.00 78 VAL A N 1
ATOM 591 C CA . VAL A 1 78 ? -1.878 -2.214 2.918 1.00 93.00 78 VAL A CA 1
ATOM 592 C C . VAL A 1 78 ? -0.397 -2.143 2.580 1.00 93.00 78 VAL A C 1
ATOM 594 O O . VAL A 1 78 ? 0.455 -2.586 3.355 1.00 93.00 78 VAL A O 1
ATOM 597 N N . VAL A 1 79 ? -0.085 -1.580 1.415 1.00 94.94 79 VAL A N 1
ATOM 598 C CA . VAL A 1 79 ? 1.286 -1.471 0.912 1.00 94.94 79 VAL A CA 1
ATOM 599 C C . VAL A 1 79 ? 1.680 -0.004 0.817 1.00 94.94 79 VAL A C 1
ATOM 601 O O . VAL A 1 79 ? 1.146 0.740 0.001 1.00 94.94 79 VAL A O 1
ATOM 604 N N . GLY A 1 80 ? 2.639 0.413 1.637 1.00 94.69 80 GLY A N 1
ATOM 605 C CA . GLY A 1 80 ? 3.307 1.701 1.519 1.00 94.69 80 GLY A CA 1
ATOM 606 C C . GLY A 1 80 ? 4.319 1.679 0.374 1.00 94.69 80 GLY A C 1
ATOM 607 O O . GLY A 1 80 ? 5.329 0.974 0.445 1.00 94.69 80 GLY A O 1
ATOM 608 N N . VAL A 1 81 ? 4.062 2.467 -0.668 1.00 95.19 81 VAL A N 1
ATOM 609 C CA . VAL A 1 81 ? 4.869 2.518 -1.893 1.00 95.19 81 VAL A CA 1
ATOM 610 C C . VAL A 1 81 ? 5.758 3.770 -1.882 1.00 95.19 81 VAL A C 1
ATOM 612 O O . VAL A 1 81 ? 5.236 4.886 -1.841 1.00 95.19 81 VAL A O 1
ATOM 615 N N . PRO A 1 82 ? 7.097 3.644 -1.939 1.00 94.75 82 PRO A N 1
ATOM 616 C CA . PRO A 1 82 ? 7.990 4.792 -2.086 1.00 94.75 82 PRO A CA 1
ATOM 617 C C . PRO A 1 82 ? 7.657 5.639 -3.316 1.00 94.75 82 PRO A C 1
ATOM 619 O O . PRO A 1 82 ? 7.362 5.088 -4.376 1.00 94.75 82 PRO A O 1
ATOM 622 N N . ASN A 1 83 ? 7.822 6.963 -3.231 1.00 92.50 83 ASN A N 1
ATOM 623 C CA . ASN A 1 83 ? 7.509 7.865 -4.354 1.00 92.50 83 ASN A CA 1
ATOM 624 C C . ASN A 1 83 ? 8.273 7.490 -5.640 1.00 92.50 83 ASN A C 1
ATOM 626 O O . ASN A 1 83 ? 7.702 7.517 -6.724 1.00 92.50 83 ASN A O 1
ATOM 630 N N . ARG A 1 84 ? 9.538 7.056 -5.525 1.00 92.00 84 ARG A N 1
ATOM 631 C CA . ARG A 1 84 ? 10.341 6.596 -6.678 1.00 92.00 84 ARG A CA 1
ATOM 632 C C . ARG A 1 84 ? 9.732 5.396 -7.417 1.00 92.00 84 ARG A C 1
ATOM 634 O O . ARG A 1 84 ? 9.980 5.233 -8.602 1.00 92.00 84 ARG A O 1
ATOM 641 N N . ILE A 1 85 ? 9.000 4.539 -6.700 1.00 92.69 85 ILE A N 1
ATOM 642 C CA . ILE A 1 85 ? 8.316 3.377 -7.275 1.00 92.69 85 ILE A CA 1
ATOM 643 C C . ILE A 1 85 ? 6.967 3.828 -7.814 1.00 92.69 85 ILE A C 1
ATOM 645 O O . ILE A 1 85 ? 6.660 3.531 -8.958 1.00 92.69 85 ILE A O 1
ATOM 649 N N . TRP A 1 86 ? 6.216 4.594 -7.018 1.00 91.81 86 TRP A N 1
ATOM 650 C CA . TRP A 1 86 ? 4.886 5.087 -7.368 1.00 91.81 86 TRP A CA 1
ATOM 651 C C . TRP A 1 86 ? 4.864 5.854 -8.693 1.00 91.81 86 TRP A C 1
ATOM 653 O O . TRP A 1 86 ? 4.027 5.581 -9.541 1.00 91.81 86 TRP A O 1
ATOM 663 N N . TYR A 1 87 ? 5.821 6.765 -8.887 1.00 89.00 87 TYR A N 1
ATOM 664 C CA . TYR A 1 87 ? 5.951 7.581 -10.099 1.00 89.00 87 TYR A CA 1
ATOM 665 C C . TYR A 1 87 ? 6.897 6.971 -11.151 1.00 89.00 87 TYR A C 1
ATOM 667 O O . TYR A 1 87 ? 7.228 7.616 -12.143 1.00 89.00 87 TYR A O 1
ATOM 675 N N . GLY A 1 88 ? 7.388 5.750 -10.918 1.00 89.62 88 GLY A N 1
ATOM 676 C CA . GLY A 1 88 ? 8.377 5.083 -11.761 1.00 89.62 88 GLY A CA 1
ATOM 677 C C . GLY A 1 88 ? 7.788 3.957 -12.611 1.00 89.62 88 GLY A C 1
ATOM 678 O O . GLY A 1 88 ? 6.667 3.499 -12.401 1.00 89.62 88 GLY A O 1
ATOM 679 N N . ALA A 1 89 ? 8.591 3.438 -13.545 1.00 89.06 89 ALA A N 1
ATOM 680 C CA . ALA A 1 89 ? 8.192 2.322 -14.412 1.00 89.06 89 ALA A CA 1
ATOM 681 C C . ALA A 1 89 ? 7.836 1.039 -13.630 1.00 89.06 89 ALA A C 1
ATOM 683 O O . ALA A 1 89 ? 6.978 0.268 -14.060 1.00 89.06 89 ALA A O 1
ATOM 684 N N . VAL A 1 90 ? 8.453 0.859 -12.456 1.00 92.00 90 VAL A N 1
ATOM 685 C CA . VAL A 1 90 ? 8.263 -0.287 -11.551 1.00 92.00 90 VAL A CA 1
ATOM 686 C C . VAL A 1 90 ? 6.828 -0.371 -11.010 1.00 92.00 90 VAL A C 1
ATOM 688 O O . VAL A 1 90 ? 6.381 -1.444 -10.612 1.00 92.00 90 VAL A O 1
ATOM 691 N N . MET A 1 91 ? 6.054 0.723 -11.032 1.00 91.75 91 MET A N 1
ATOM 692 C CA . MET A 1 91 ? 4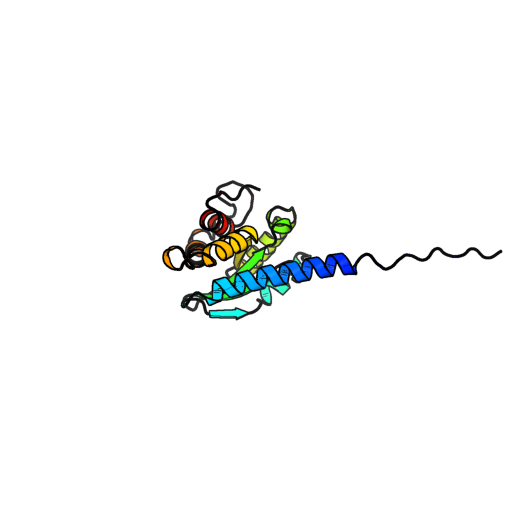.663 0.715 -10.562 1.00 91.75 91 MET A CA 1
ATOM 693 C C . MET A 1 91 ? 3.795 -0.313 -11.305 1.00 91.75 91 MET A C 1
ATOM 695 O O . MET A 1 91 ? 2.897 -0.913 -10.714 1.00 91.75 91 MET A O 1
ATOM 699 N N . ARG A 1 92 ? 4.093 -0.580 -12.585 1.00 90.06 92 ARG A N 1
ATOM 700 C CA . ARG A 1 92 ? 3.401 -1.610 -13.375 1.00 90.06 92 ARG A CA 1
ATOM 701 C C . ARG A 1 92 ? 3.531 -2.998 -12.745 1.00 90.06 92 ARG A C 1
ATOM 703 O O . ARG A 1 92 ? 2.554 -3.746 -12.722 1.00 90.06 92 ARG A O 1
ATOM 710 N N . ASP A 1 93 ? 4.705 -3.324 -12.223 1.00 93.00 93 ASP A N 1
ATOM 711 C CA . ASP A 1 93 ? 4.979 -4.614 -11.591 1.00 93.00 93 ASP A CA 1
ATOM 712 C C . ASP A 1 93 ? 4.310 -4.683 -10.212 1.00 93.00 93 ASP A C 1
ATOM 714 O O . ASP A 1 93 ? 3.700 -5.691 -9.862 1.00 93.00 93 ASP A O 1
ATOM 718 N N . VAL A 1 94 ? 4.272 -3.570 -9.468 1.00 93.69 94 VAL A N 1
ATOM 719 C CA . VAL A 1 94 ? 3.496 -3.477 -8.215 1.00 93.69 94 VAL A CA 1
ATOM 720 C C . VAL A 1 94 ? 1.997 -3.701 -8.471 1.00 93.69 94 VAL A C 1
ATOM 722 O O . VAL A 1 94 ? 1.324 -4.386 -7.697 1.00 93.69 94 VAL A O 1
ATOM 725 N N . HIS A 1 95 ? 1.459 -3.202 -9.587 1.00 91.69 95 HIS A N 1
ATOM 726 C CA . HIS A 1 95 ? 0.084 -3.497 -9.998 1.00 91.69 95 HIS A CA 1
ATOM 727 C C . HIS A 1 95 ? -0.134 -4.974 -10.345 1.00 91.69 95 HIS A C 1
ATOM 729 O O . HIS A 1 95 ? -1.201 -5.515 -10.049 1.00 91.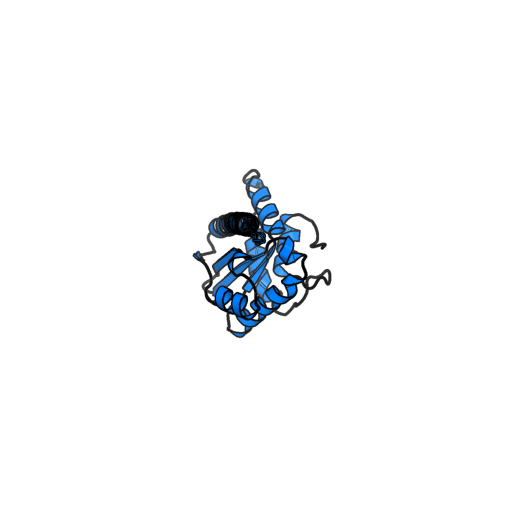69 95 HIS A O 1
ATOM 735 N N . ARG A 1 96 ? 0.853 -5.658 -10.939 1.00 92.94 96 ARG A N 1
ATOM 736 C CA . ARG A 1 96 ? 0.786 -7.116 -11.151 1.00 92.94 96 ARG A CA 1
ATOM 737 C C . ARG A 1 96 ? 0.720 -7.861 -9.824 1.00 92.94 96 ARG A C 1
ATOM 739 O O . ARG A 1 96 ? -0.186 -8.670 -9.650 1.00 92.94 96 ARG A O 1
ATOM 746 N N . VAL A 1 97 ? 1.564 -7.494 -8.858 1.00 94.69 97 VAL A N 1
ATOM 747 C CA . VAL A 1 97 ? 1.503 -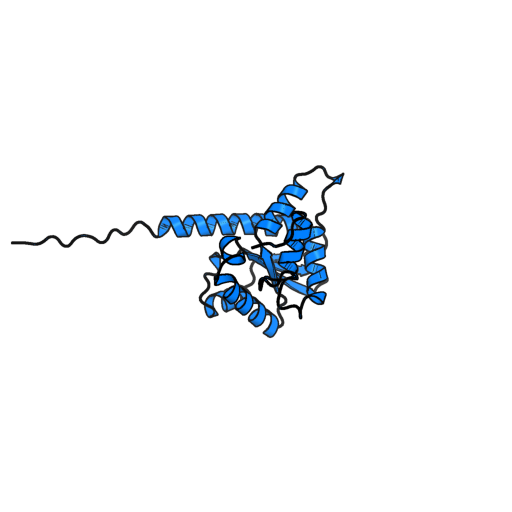8.036 -7.491 1.00 94.69 97 VAL A CA 1
ATOM 748 C C . VAL A 1 97 ? 0.113 -7.843 -6.881 1.00 94.69 97 VAL A C 1
ATOM 750 O O . VAL A 1 97 ? -0.481 -8.812 -6.411 1.00 94.69 97 VAL A O 1
ATOM 753 N N . LYS A 1 98 ? -0.454 -6.628 -6.939 1.00 92.75 98 LYS A N 1
ATOM 754 C CA . LYS A 1 98 ? -1.815 -6.350 -6.442 1.00 92.75 98 LYS A CA 1
ATOM 755 C C . LYS A 1 98 ? -2.866 -7.250 -7.108 1.00 92.75 98 LYS A C 1
ATOM 757 O O . LYS A 1 98 ? -3.736 -7.775 -6.416 1.00 92.75 98 LYS A O 1
ATOM 762 N N . ARG A 1 99 ? -2.799 -7.442 -8.430 1.00 91.62 99 ARG A N 1
ATOM 763 C CA . ARG A 1 99 ? -3.742 -8.309 -9.160 1.00 91.62 99 ARG A CA 1
ATOM 764 C C . ARG A 1 99 ? -3.611 -9.778 -8.755 1.00 91.62 99 ARG A C 1
ATOM 766 O O . ARG A 1 99 ? -4.630 -10.422 -8.533 1.00 91.62 99 ARG A O 1
ATOM 773 N N . ASN A 1 100 ? -2.391 -10.283 -8.580 1.00 93.88 100 ASN A N 1
ATOM 774 C CA . ASN A 1 100 ? -2.153 -11.661 -8.136 1.00 93.88 100 ASN A CA 1
ATOM 775 C C . ASN A 1 100 ? -2.647 -11.898 -6.695 1.00 93.88 100 ASN A C 1
ATOM 777 O O . ASN A 1 100 ? -3.239 -12.938 -6.397 1.00 93.88 100 ASN A O 1
ATOM 781 N N . MET A 1 101 ? -2.477 -10.904 -5.815 1.00 92.94 101 MET A N 1
ATOM 782 C CA . MET A 1 101 ? -3.061 -10.907 -4.468 1.00 92.94 101 MET A CA 1
ATOM 783 C C . MET A 1 101 ? -4.589 -11.016 -4.533 1.00 92.94 101 MET A C 1
ATOM 785 O O . MET A 1 101 ? -5.173 -11.891 -3.892 1.00 92.94 101 MET A O 1
ATOM 789 N N . LEU A 1 102 ? -5.229 -10.176 -5.354 1.00 90.31 102 LEU A N 1
ATOM 790 C CA . LEU A 1 102 ? -6.683 -10.168 -5.512 1.00 90.31 102 LEU A CA 1
ATOM 791 C C . LEU A 1 102 ? -7.209 -11.497 -6.067 1.00 90.31 102 LEU A C 1
ATOM 793 O O . LEU A 1 102 ? -8.174 -12.035 -5.529 1.00 90.31 102 LEU A O 1
ATOM 797 N N . ALA A 1 103 ? -6.546 -12.052 -7.086 1.00 90.94 103 ALA A N 1
ATOM 798 C CA . ALA A 1 103 ? -6.883 -13.353 -7.666 1.00 90.94 103 ALA A CA 1
ATOM 799 C C . ALA A 1 103 ? -6.820 -14.500 -6.639 1.00 90.94 103 ALA A C 1
ATOM 801 O O . ALA A 1 103 ? -7.514 -15.501 -6.782 1.00 90.94 103 ALA A O 1
ATOM 802 N N . SER A 1 104 ? -6.043 -14.323 -5.569 1.00 91.44 104 SER A N 1
ATOM 803 C CA . SER A 1 104 ? -5.916 -15.270 -4.454 1.00 91.44 104 SER A CA 1
ATOM 804 C C . SER A 1 104 ? -6.868 -14.973 -3.292 1.00 91.44 104 SER A C 1
ATOM 806 O O . SER A 1 104 ? -6.679 -15.466 -2.181 1.00 91.44 104 SER A O 1
ATOM 808 N N . GLY A 1 105 ? -7.871 -14.118 -3.514 1.00 89.44 105 GLY A N 1
ATOM 809 C CA . GLY A 1 105 ? -8.845 -13.717 -2.501 1.00 89.44 105 GLY A CA 1
ATOM 810 C C . GLY A 1 105 ? -8.308 -12.714 -1.477 1.00 89.44 105 GLY A C 1
ATOM 811 O O . GLY A 1 105 ? -8.960 -12.469 -0.462 1.00 89.44 105 GLY A O 1
ATOM 812 N N . ARG A 1 106 ? -7.132 -12.113 -1.709 1.00 89.81 106 ARG A N 1
ATOM 813 C CA . ARG A 1 106 ? -6.537 -11.130 -0.799 1.00 89.81 106 ARG A CA 1
ATOM 814 C C . ARG A 1 106 ? -6.730 -9.712 -1.321 1.00 89.81 106 ARG A C 1
ATOM 816 O O . ARG A 1 106 ? -6.106 -9.297 -2.294 1.00 89.81 106 ARG A O 1
ATOM 823 N N . SER A 1 107 ? -7.559 -8.934 -0.626 1.00 89.38 107 SER A N 1
ATOM 824 C CA . SER A 1 107 ? -7.677 -7.501 -0.912 1.00 89.38 107 SER A CA 1
ATOM 825 C C . SER A 1 107 ? -6.357 -6.800 -0.617 1.00 89.38 107 SER A C 1
ATOM 827 O O . SER A 1 107 ? -5.742 -7.047 0.419 1.00 89.38 107 SER A O 1
ATOM 829 N N . CYS A 1 108 ? -5.942 -5.908 -1.511 1.00 90.06 108 CYS A N 1
ATOM 830 C CA . CYS A 1 108 ? -4.703 -5.159 -1.386 1.00 90.06 108 CYS A CA 1
ATOM 831 C C . CYS A 1 108 ? -4.928 -3.714 -1.834 1.00 90.06 108 CYS A C 1
ATOM 833 O O . CYS A 1 108 ? -5.520 -3.485 -2.889 1.00 90.06 108 CYS A O 1
ATOM 835 N N . ILE A 1 109 ? -4.434 -2.750 -1.061 1.00 90.25 109 ILE A N 1
ATOM 836 C CA . ILE A 1 109 ? -4.399 -1.336 -1.442 1.00 90.25 109 ILE A CA 1
ATOM 837 C C . ILE A 1 109 ? -2.963 -0.825 -1.452 1.00 90.25 109 ILE A C 1
ATOM 839 O O . ILE A 1 109 ? -2.137 -1.218 -0.623 1.00 90.25 109 ILE A O 1
ATOM 843 N N . LEU A 1 110 ? -2.671 0.063 -2.396 1.00 92.31 110 LEU A N 1
ATOM 844 C CA . LEU A 1 110 ? -1.368 0.704 -2.524 1.00 92.31 110 LEU A CA 1
ATOM 845 C C . LEU A 1 110 ? -1.489 2.156 -2.059 1.00 92.31 110 LEU A C 1
ATOM 847 O O . LEU A 1 110 ? -2.345 2.891 -2.539 1.00 92.31 110 LEU A O 1
ATOM 851 N N . VAL A 1 111 ? -0.631 2.573 -1.132 1.00 91.38 111 VAL A N 1
ATOM 852 C CA . VAL A 1 111 ? -0.637 3.913 -0.539 1.00 91.38 111 VAL A CA 1
ATOM 853 C C . VAL A 1 111 ? 0.728 4.558 -0.779 1.00 91.38 111 VAL A C 1
ATOM 855 O O . VAL A 1 111 ? 1.736 4.039 -0.295 1.00 91.38 111 VAL A O 1
ATOM 858 N N . PRO A 1 112 ? 0.816 5.678 -1.511 1.00 92.12 112 PRO A N 1
ATOM 859 C CA . PRO A 1 112 ? 2.099 6.314 -1.770 1.00 92.12 112 PRO A CA 1
ATOM 860 C C . PRO A 1 112 ? 2.676 6.949 -0.507 1.00 92.12 112 PRO A C 1
ATOM 862 O O . PRO A 1 112 ? 1.958 7.497 0.331 1.00 92.12 112 PRO A O 1
ATOM 865 N N . GLN A 1 113 ? 4.004 6.970 -0.426 1.00 93.06 113 GLN A N 1
ATOM 866 C CA . GLN A 1 113 ? 4.759 7.646 0.627 1.00 93.06 113 GLN A CA 1
ATOM 867 C C . GLN A 1 113 ? 4.289 9.093 0.825 1.00 93.06 113 GLN A C 1
ATOM 869 O O . GLN A 1 113 ? 4.126 9.520 1.963 1.00 93.06 113 GLN A O 1
ATOM 874 N N . ARG A 1 114 ? 4.021 9.839 -0.255 1.00 90.19 114 ARG A N 1
ATOM 875 C CA . ARG A 1 114 ? 3.522 11.220 -0.168 1.00 90.19 114 ARG A CA 1
ATOM 876 C C . ARG A 1 114 ? 2.197 11.339 0.598 1.00 90.19 114 ARG A C 1
ATOM 878 O O . ARG A 1 114 ? 2.035 12.299 1.346 1.00 90.19 114 ARG A O 1
ATOM 885 N N . ALA A 1 115 ? 1.279 10.379 0.451 1.00 88.50 115 ALA A N 1
ATOM 886 C CA . ALA A 1 115 ? 0.035 10.362 1.224 1.00 88.50 115 ALA A CA 1
ATOM 887 C C . ALA A 1 115 ? 0.323 10.116 2.709 1.00 88.50 115 ALA A C 1
ATOM 889 O O . ALA A 1 115 ? -0.156 10.860 3.557 1.00 88.50 115 ALA A O 1
ATOM 890 N N . LEU A 1 116 ? 1.170 9.130 3.024 1.00 89.31 116 LEU A N 1
ATOM 891 C CA . LEU A 1 116 ? 1.558 8.816 4.406 1.00 89.31 116 LEU A CA 1
ATOM 892 C C . LEU A 1 116 ? 2.265 9.994 5.090 1.00 89.31 116 LEU A C 1
ATOM 894 O O . LEU A 1 116 ? 2.004 10.284 6.254 1.00 89.31 116 LEU A O 1
ATOM 898 N N . GLU A 1 117 ? 3.130 10.705 4.366 1.00 89.56 117 GLU A N 1
ATOM 899 C CA . GLU A 1 117 ? 3.776 11.930 4.844 1.00 89.56 117 GLU A CA 1
ATOM 900 C C . GLU A 1 117 ? 2.770 13.068 5.056 1.00 89.56 117 GLU A C 1
ATOM 902 O O . GLU A 1 117 ? 2.874 13.782 6.053 1.00 89.56 117 GLU A O 1
ATOM 907 N N . GLY A 1 118 ? 1.803 13.235 4.148 1.00 84.69 118 GLY A N 1
ATOM 908 C CA . GLY A 1 118 ? 0.721 14.213 4.281 1.00 84.69 118 GLY A CA 1
ATOM 909 C C . GLY A 1 118 ? -0.133 13.951 5.520 1.00 84.69 118 GLY A C 1
ATOM 910 O O . GLY A 1 118 ? -0.280 14.837 6.359 1.00 84.69 118 GLY A O 1
ATOM 911 N N . ILE A 1 119 ? -0.584 12.706 5.695 1.00 83.06 119 ILE A N 1
ATOM 912 C CA . ILE A 1 119 ? -1.350 12.267 6.867 1.00 83.06 119 ILE A CA 1
ATOM 913 C C . ILE A 1 119 ? -0.527 12.508 8.135 1.00 83.06 119 ILE A C 1
ATOM 915 O O . ILE A 1 119 ? -0.968 13.233 9.018 1.00 83.06 119 ILE A O 1
ATOM 919 N N . ALA A 1 120 ? 0.713 12.019 8.211 1.00 82.19 120 ALA A N 1
ATOM 920 C CA . ALA A 1 120 ? 1.551 12.211 9.397 1.00 82.19 120 ALA A CA 1
ATOM 921 C C . ALA A 1 120 ? 1.724 13.697 9.783 1.00 82.19 120 ALA A C 1
ATOM 923 O O . ALA A 1 120 ? 1.744 14.033 10.968 1.00 82.19 120 ALA A O 1
ATOM 924 N N . ARG A 1 121 ? 1.802 14.610 8.802 1.00 81.25 121 ARG A N 1
ATOM 925 C CA . ARG A 1 121 ? 1.834 16.061 9.061 1.00 81.25 121 ARG A CA 1
ATOM 926 C C . ARG A 1 121 ? 0.509 16.586 9.610 1.00 81.25 121 ARG A C 1
ATOM 928 O O . ARG A 1 121 ? 0.540 17.414 10.517 1.00 81.25 121 ARG A O 1
ATOM 935 N N . LEU A 1 122 ? -0.633 16.120 9.110 1.00 73.62 122 LEU A N 1
ATOM 936 C CA . LEU A 1 122 ? -1.946 16.488 9.653 1.00 73.62 122 LEU A CA 1
ATOM 937 C C . LEU A 1 122 ? -2.100 16.013 11.104 1.00 73.62 122 LEU A C 1
ATOM 939 O O . LEU A 1 122 ? -2.548 16.776 11.951 1.00 73.62 122 LEU A O 1
ATOM 943 N N . HIS A 1 123 ? -1.606 14.819 11.433 1.00 65.62 123 HIS A N 1
ATOM 944 C CA . HIS A 1 123 ? -1.620 14.301 12.806 1.00 65.62 123 HIS A CA 1
ATOM 945 C C . HIS A 1 123 ? -0.733 15.098 13.780 1.00 65.62 123 HIS A C 1
ATOM 947 O O . HIS A 1 123 ? -0.988 15.112 14.984 1.00 65.62 123 HIS A O 1
ATOM 953 N N . SER A 1 124 ? 0.284 15.809 13.280 1.00 65.69 124 SER A N 1
ATOM 954 C CA . SER A 1 124 ? 1.104 16.712 14.101 1.00 65.69 124 SER A CA 1
ATOM 955 C C . SER A 1 124 ? 0.418 18.044 14.448 1.00 65.69 124 SER A C 1
ATOM 957 O O . SER A 1 124 ? 0.937 18.798 15.271 1.00 65.69 124 SER A O 1
ATOM 959 N N . ARG A 1 125 ? -0.757 18.332 13.867 1.00 61.62 125 ARG A N 1
ATOM 960 C CA . ARG A 1 125 ? -1.561 19.529 14.163 1.00 61.62 125 ARG A CA 1
ATOM 961 C C . ARG A 1 125 ? -2.389 19.358 15.454 1.00 61.62 125 ARG A C 1
ATOM 963 O O . ARG A 1 125 ? -2.500 18.236 15.968 1.00 61.62 125 ARG A O 1
ATOM 970 N N . PRO A 1 126 ? -2.922 20.453 16.036 1.00 48.53 126 PRO A N 1
ATOM 971 C CA . PRO A 1 126 ? -3.781 20.393 17.221 1.00 48.53 126 PRO A CA 1
ATOM 972 C C . PRO A 1 126 ? -4.963 19.432 17.033 1.00 48.53 126 PRO A C 1
ATOM 974 O O . PRO A 1 126 ? -5.439 19.245 15.919 1.00 48.53 126 PRO A O 1
ATOM 977 N N . ILE A 1 127 ? -5.445 18.829 18.127 1.00 52.41 127 ILE A N 1
ATOM 978 C CA . ILE A 1 127 ? -6.473 17.763 18.130 1.00 52.41 127 ILE A CA 1
ATOM 979 C C . ILE A 1 127 ? -7.742 18.137 17.344 1.00 52.41 127 ILE A C 1
ATOM 981 O O . ILE A 1 127 ? -8.345 17.256 16.742 1.00 52.41 127 ILE A O 1
ATOM 985 N N . ALA A 1 128 ? -8.110 19.420 17.302 1.00 45.91 128 ALA A N 1
ATOM 986 C CA . ALA A 1 128 ? -9.274 19.910 16.560 1.00 45.91 128 ALA A CA 1
ATOM 987 C C . ALA A 1 128 ? -9.185 19.699 15.032 1.00 45.91 128 ALA A C 1
ATOM 989 O O . ALA A 1 128 ? -10.222 19.637 14.383 1.00 45.91 128 ALA A O 1
ATOM 990 N N . ASP A 1 129 ? -7.976 19.526 14.483 1.00 51.19 129 ASP A N 1
ATOM 991 C CA . ASP A 1 129 ? -7.723 19.372 13.042 1.00 51.19 129 ASP A CA 1
ATOM 992 C C . ASP A 1 129 ? -7.236 17.961 12.663 1.00 51.19 129 ASP A C 1
ATOM 994 O O . ASP A 1 129 ? -6.851 17.711 11.516 1.00 51.19 129 ASP A O 1
ATOM 998 N N . ARG A 1 130 ? -7.174 17.033 13.628 1.00 55.28 130 ARG A N 1
ATOM 999 C CA . ARG A 1 130 ? -6.701 15.668 13.378 1.00 55.28 130 ARG A CA 1
ATOM 1000 C C . ARG A 1 130 ? -7.834 14.845 12.800 1.00 55.28 130 ARG A C 1
ATOM 1002 O O . ARG A 1 130 ? -8.747 14.473 13.532 1.00 55.28 130 ARG A O 1
ATOM 1009 N N . ASP A 1 131 ? -7.719 14.491 11.527 1.00 59.81 131 ASP A N 1
ATOM 1010 C CA . ASP A 1 131 ? -8.584 13.480 10.935 1.00 59.81 131 ASP A CA 1
ATOM 1011 C C . ASP A 1 131 ? -7.816 12.173 10.646 1.00 59.81 131 ASP A C 1
ATOM 1013 O O . ASP A 1 131 ? -7.350 11.951 9.522 1.00 59.81 131 ASP A O 1
ATOM 1017 N N . PRO A 1 132 ? -7.678 11.272 11.644 1.00 56.50 132 PRO A N 1
ATOM 1018 C CA . PRO A 1 132 ? -7.171 9.916 11.423 1.00 56.50 132 PRO A CA 1
ATOM 1019 C C . PRO A 1 132 ? -8.041 9.117 10.443 1.00 56.50 132 PRO A C 1
ATOM 1021 O O . PRO A 1 132 ? -7.632 8.045 9.985 1.00 56.50 132 PRO A O 1
ATOM 1024 N N . GLN A 1 133 ? -9.235 9.612 10.093 1.00 69.56 133 GLN A N 1
ATOM 1025 C CA . GLN A 1 133 ? -10.124 8.932 9.173 1.00 69.56 133 GLN A CA 1
ATOM 1026 C C . GLN A 1 133 ? -9.703 9.058 7.718 1.00 69.56 133 GLN A C 1
ATOM 1028 O O . GLN A 1 133 ? -10.237 8.307 6.921 1.00 69.56 133 GLN A O 1
ATOM 1033 N N . ILE A 1 134 ? -8.715 9.874 7.338 1.00 73.56 134 ILE A N 1
ATOM 1034 C CA . ILE A 1 134 ? -8.329 9.995 5.921 1.00 73.56 134 ILE A CA 1
ATOM 1035 C C . ILE A 1 134 ? -7.920 8.639 5.321 1.00 73.56 134 ILE A C 1
ATOM 1037 O O . ILE A 1 134 ? -8.421 8.239 4.266 1.00 73.56 134 ILE A O 1
ATOM 1041 N N . LEU A 1 135 ? -7.042 7.889 6.002 1.00 74.06 135 LEU A N 1
ATOM 1042 C CA . LEU A 1 135 ? -6.630 6.573 5.507 1.00 74.06 135 LEU A CA 1
ATOM 1043 C C . LEU A 1 135 ? -7.761 5.545 5.630 1.00 74.06 135 LEU A C 1
ATOM 1045 O O . LEU A 1 135 ? -7.930 4.727 4.731 1.00 74.06 135 LEU A O 1
ATOM 1049 N N . LEU A 1 136 ? -8.560 5.606 6.700 1.00 75.69 136 LEU A N 1
ATOM 1050 C CA . LEU A 1 136 ? -9.736 4.746 6.880 1.00 75.69 136 LEU A CA 1
ATOM 1051 C C . LEU A 1 136 ? -10.797 4.978 5.808 1.00 75.69 136 LEU A C 1
ATOM 1053 O O . LEU A 1 136 ? -11.378 4.026 5.304 1.00 75.69 136 LEU A O 1
ATOM 1057 N N . GLN A 1 137 ? -11.043 6.228 5.443 1.00 77.81 137 GLN A N 1
ATOM 1058 C CA . GLN A 1 137 ? -11.983 6.637 4.417 1.00 77.81 137 GLN A CA 1
ATOM 1059 C C . GLN A 1 137 ? -11.497 6.141 3.059 1.00 77.81 137 GLN A C 1
ATOM 1061 O O . GLN A 1 137 ? -12.269 5.523 2.328 1.00 77.81 137 GLN A O 1
ATOM 1066 N N . ALA A 1 138 ? -10.206 6.302 2.751 1.00 76.38 138 ALA A N 1
ATOM 1067 C CA . ALA A 1 138 ? -9.614 5.718 1.550 1.00 76.38 138 ALA A CA 1
ATOM 1068 C C . ALA A 1 138 ? -9.747 4.179 1.540 1.00 76.38 138 ALA A C 1
ATOM 1070 O O . ALA A 1 138 ? -10.215 3.612 0.552 1.00 76.38 138 ALA A O 1
ATOM 1071 N N . ILE A 1 139 ? -9.430 3.506 2.654 1.00 76.69 139 ILE A N 1
ATOM 1072 C CA . ILE A 1 139 ? -9.585 2.050 2.826 1.00 76.69 139 ILE A CA 1
ATOM 1073 C C . ILE A 1 139 ? -11.039 1.610 2.609 1.00 76.69 139 ILE A C 1
ATOM 1075 O O . ILE A 1 139 ? -11.289 0.685 1.842 1.00 76.69 139 ILE A O 1
ATOM 1079 N N . ARG A 1 140 ? -12.006 2.277 3.242 1.00 77.25 140 ARG A N 1
ATOM 1080 C CA . ARG A 1 140 ? -13.440 1.967 3.124 1.00 77.25 140 ARG A CA 1
ATOM 1081 C C . ARG A 1 140 ? -13.991 2.226 1.729 1.00 77.25 140 ARG A C 1
ATOM 1083 O O . ARG A 1 140 ? -14.970 1.603 1.338 1.00 77.25 140 ARG A O 1
ATOM 1090 N N . THR A 1 141 ? -13.352 3.109 0.967 1.00 72.94 141 THR A N 1
ATOM 1091 C CA . THR A 1 141 ? -13.701 3.363 -0.436 1.00 72.94 141 THR A CA 1
ATOM 1092 C C . THR A 1 141 ? -13.089 2.305 -1.366 1.00 72.94 141 THR A C 1
ATOM 1094 O O . THR A 1 141 ? -13.545 2.141 -2.492 1.00 72.94 141 THR A O 1
ATOM 1097 N N . ALA A 1 142 ? -12.103 1.520 -0.910 1.00 68.31 142 ALA A N 1
ATOM 1098 C CA . ALA A 1 142 ? -11.425 0.518 -1.732 1.00 68.31 142 ALA A CA 1
ATOM 1099 C C . ALA A 1 142 ? -12.352 -0.521 -2.388 1.00 68.31 142 ALA A C 1
ATOM 1101 O O . ALA A 1 142 ? -12.137 -0.804 -3.566 1.00 68.31 142 ALA A O 1
ATOM 1102 N N . PRO A 1 143 ? -13.389 -1.067 -1.718 1.00 63.69 143 PRO A N 1
ATOM 1103 C CA . PRO A 1 143 ? -14.362 -1.955 -2.354 1.00 63.69 143 PRO A CA 1
ATOM 1104 C C . PRO A 1 143 ? -15.090 -1.311 -3.539 1.00 63.69 143 PRO A C 1
ATOM 1106 O O . PRO A 1 143 ? -15.339 -1.991 -4.527 1.00 63.69 143 PRO A O 1
ATOM 1109 N N . LEU A 1 144 ? -15.370 -0.005 -3.466 1.00 60.59 144 LEU A N 1
ATOM 1110 C CA . LEU A 1 144 ? -16.045 0.760 -4.523 1.00 60.59 144 LEU A CA 1
ATOM 1111 C C . LEU A 1 144 ? -15.122 1.067 -5.712 1.00 60.59 144 LEU A C 1
ATOM 1113 O O . LEU A 1 144 ? -15.590 1.415 -6.790 1.00 60.59 144 LEU A O 1
ATOM 1117 N N . LEU A 1 145 ? -13.809 0.949 -5.508 1.00 61.28 145 LEU A N 1
ATOM 1118 C CA . LEU A 1 145 ? -12.771 1.239 -6.497 1.00 61.28 145 LEU A CA 1
ATOM 1119 C C . LEU A 1 145 ? -12.090 -0.042 -7.009 1.00 61.28 145 LEU A C 1
ATOM 1121 O O . LEU A 1 145 ? -11.077 0.046 -7.702 1.00 61.28 145 LEU A O 1
ATOM 1125 N N . ARG A 1 146 ? -12.617 -1.227 -6.658 1.00 56.75 146 ARG A N 1
ATOM 1126 C CA . ARG A 1 146 ? -12.031 -2.535 -7.008 1.00 56.75 146 ARG A CA 1
ATOM 1127 C C . ARG A 1 146 ? -11.901 -2.756 -8.512 1.00 56.75 146 ARG A C 1
ATOM 1129 O O . ARG A 1 146 ? -10.901 -3.334 -8.923 1.00 56.75 146 ARG A O 1
ATOM 1136 N N . ASP A 1 147 ? -12.851 -2.245 -9.290 1.00 55.03 147 ASP A N 1
ATOM 1137 C CA . ASP A 1 147 ? -12.901 -2.407 -10.750 1.00 55.03 147 ASP A CA 1
ATOM 1138 C C . ASP A 1 147 ? -12.294 -1.212 -11.505 1.00 55.03 147 ASP A C 1
ATOM 1140 O O . ASP A 1 147 ? -12.380 -1.116 -12.728 1.00 55.03 147 ASP A O 1
ATOM 1144 N N . ILE A 1 148 ? -11.687 -0.265 -10.780 1.00 58.31 148 ILE A N 1
ATOM 1145 C CA . ILE A 1 148 ? -11.059 0.915 -11.367 1.00 58.31 148 ILE A CA 1
ATOM 1146 C C . ILE A 1 148 ? -9.551 0.670 -11.457 1.00 58.31 148 ILE A C 1
ATOM 1148 O O . ILE A 1 148 ? -8.798 0.866 -10.503 1.00 58.31 148 ILE A O 1
ATOM 1152 N N . ASP A 1 149 ? -9.102 0.264 -12.643 1.00 54.12 149 ASP A N 1
ATOM 1153 C CA . ASP A 1 149 ? -7.693 -0.054 -12.913 1.00 54.12 149 ASP A CA 1
ATOM 1154 C C . ASP A 1 149 ? -6.777 1.178 -12.993 1.00 54.12 149 ASP A C 1
ATOM 1156 O O . ASP A 1 149 ? -5.550 1.050 -13.002 1.00 54.12 149 ASP A O 1
ATOM 1160 N N . ALA A 1 150 ? -7.344 2.385 -13.040 1.00 59.78 150 ALA A N 1
ATOM 1161 C CA . ALA A 1 150 ? -6.574 3.613 -13.140 1.00 59.78 150 ALA A CA 1
ATOM 1162 C C . ALA A 1 150 ? -7.182 4.747 -12.317 1.00 59.78 150 ALA A C 1
ATOM 1164 O O . ALA A 1 150 ? -8.377 5.024 -12.366 1.00 59.78 150 ALA A O 1
ATOM 1165 N N . CYS A 1 151 ? -6.312 5.467 -11.613 1.00 69.00 151 CYS A N 1
ATOM 1166 C CA . CYS A 1 151 ? -6.585 6.791 -11.073 1.00 69.00 151 CYS A CA 1
ATOM 1167 C C . CYS A 1 151 ? -7.424 7.667 -12.029 1.00 69.00 151 CYS A C 1
ATOM 1169 O O . CYS A 1 151 ? -7.170 7.679 -13.235 1.00 69.00 151 CYS A O 1
ATOM 1171 N N . ARG A 1 152 ? -8.322 8.498 -11.472 1.00 64.06 152 ARG A N 1
ATOM 1172 C CA . ARG A 1 152 ? -9.118 9.532 -12.172 1.00 64.06 152 ARG A CA 1
ATOM 1173 C C . ARG A 1 152 ? -8.308 10.404 -13.148 1.00 64.06 152 ARG A C 1
ATOM 1175 O O . ARG A 1 152 ? -8.873 10.963 -14.080 1.00 64.06 152 ARG A O 1
ATOM 1182 N N . TYR A 1 153 ? -6.995 10.512 -12.944 1.00 66.00 153 TYR A N 1
ATOM 1183 C CA . TYR A 1 153 ? -6.070 11.293 -13.770 1.00 66.00 153 TYR A CA 1
ATOM 1184 C C . TYR A 1 153 ? -5.339 10.473 -14.855 1.00 66.00 153 TYR A C 1
ATOM 1186 O O . TYR A 1 153 ? -4.388 10.969 -15.451 1.00 66.00 153 TYR A O 1
ATOM 1194 N N . GLY A 1 154 ? -5.729 9.214 -15.100 1.00 60.66 154 GLY A N 1
ATOM 1195 C CA . GLY A 1 154 ? -5.235 8.390 -16.215 1.00 60.66 154 GLY A CA 1
ATOM 1196 C C . GLY A 1 154 ? -3.795 7.874 -16.082 1.00 60.66 154 GLY A C 1
ATOM 1197 O O . GLY A 1 154 ? -3.211 7.421 -17.060 1.00 60.66 154 GLY A O 1
ATOM 1198 N N . ARG A 1 155 ? -3.190 7.942 -14.887 1.00 66.94 155 ARG A N 1
ATOM 1199 C CA . ARG A 1 155 ? -1.754 7.657 -14.669 1.00 66.94 155 ARG A CA 1
ATOM 1200 C C . ARG A 1 155 ? -1.402 6.183 -14.414 1.00 66.94 155 ARG A C 1
ATOM 1202 O O . ARG A 1 155 ? -0.244 5.886 -14.158 1.00 66.94 155 ARG A O 1
ATOM 1209 N N . GLY A 1 156 ? -2.369 5.263 -14.456 1.00 72.38 156 GLY A N 1
ATOM 1210 C CA . GLY A 1 156 ? -2.128 3.856 -14.098 1.00 72.38 156 GLY A CA 1
ATOM 1211 C C . GLY A 1 156 ? -1.637 3.678 -12.655 1.00 72.38 156 GLY A C 1
ATOM 1212 O O . GLY A 1 156 ? -0.875 2.759 -12.390 1.00 72.38 156 GLY A O 1
ATOM 1213 N N . HIS A 1 157 ? -2.021 4.595 -11.758 1.00 84.12 157 HIS A N 1
ATOM 1214 C CA . HIS A 1 157 ? -1.815 4.499 -10.313 1.00 84.12 157 HIS A CA 1
ATOM 1215 C C . HIS A 1 157 ? -3.051 3.893 -9.636 1.00 84.12 157 HIS A C 1
ATOM 1217 O O . HIS A 1 157 ? -4.165 4.003 -10.158 1.00 84.12 157 HIS A O 1
ATOM 1223 N N . ASP A 1 158 ? -2.871 3.348 -8.431 1.00 83.19 158 ASP A N 1
ATOM 1224 C CA . ASP A 1 158 ? -3.964 2.827 -7.608 1.00 83.19 158 ASP A CA 1
ATOM 1225 C C . ASP A 1 158 ? -4.949 3.945 -7.207 1.00 83.19 158 ASP A C 1
ATOM 1227 O O . ASP A 1 158 ? -4.524 4.950 -6.624 1.00 83.19 158 ASP A O 1
ATOM 1231 N N . PRO A 1 159 ? -6.256 3.798 -7.492 1.00 83.06 159 PRO A N 1
ATOM 1232 C CA . PRO A 1 159 ? -7.242 4.843 -7.231 1.00 83.06 159 PRO A CA 1
ATOM 1233 C C . PRO A 1 159 ? -7.401 5.152 -5.736 1.00 83.06 159 PRO A C 1
ATOM 1235 O O . PRO A 1 159 ? -7.592 6.315 -5.384 1.00 83.06 159 PRO A O 1
ATOM 1238 N N . VAL A 1 160 ? -7.255 4.156 -4.854 1.00 84.31 160 VAL A N 1
ATOM 1239 C CA . VAL A 1 160 ? -7.311 4.349 -3.396 1.00 84.31 160 VAL A CA 1
ATOM 1240 C C . VAL A 1 160 ? -6.106 5.151 -2.934 1.00 84.31 160 VAL A C 1
ATOM 1242 O O . VAL A 1 160 ? -6.250 6.095 -2.160 1.00 84.31 160 VAL A O 1
ATOM 1245 N N . GLY A 1 161 ? -4.916 4.823 -3.438 1.00 85.38 161 GLY A N 1
ATOM 1246 C CA . GLY A 1 161 ? -3.712 5.584 -3.117 1.00 85.38 161 GLY A CA 1
ATOM 1247 C C . GLY A 1 161 ? -3.758 7.015 -3.650 1.00 85.38 161 GLY A C 1
ATOM 1248 O O . GLY A 1 161 ? -3.309 7.930 -2.966 1.00 85.38 161 GLY A O 1
ATOM 1249 N N . CYS A 1 162 ? -4.349 7.243 -4.825 1.00 86.12 162 CYS A N 1
ATOM 1250 C CA . CYS A 1 162 ? -4.567 8.592 -5.347 1.00 86.12 162 CYS A CA 1
ATOM 1251 C C . CYS A 1 162 ? -5.549 9.403 -4.502 1.00 86.12 162 CYS A C 1
ATOM 1253 O O . CYS A 1 162 ? -5.253 10.557 -4.201 1.00 86.12 162 CYS A O 1
ATOM 1255 N N . LEU A 1 163 ? -6.666 8.797 -4.090 1.00 83.69 163 LEU A N 1
ATOM 1256 C CA . LEU A 1 163 ? -7.613 9.422 -3.170 1.00 83.69 163 LEU A CA 1
ATOM 1257 C C . LEU A 1 163 ? -6.938 9.744 -1.831 1.00 83.69 163 LEU A C 1
ATOM 1259 O O . LEU A 1 163 ? -7.096 10.843 -1.312 1.00 83.69 163 LEU A O 1
ATOM 1263 N N . ALA A 1 164 ? -6.123 8.826 -1.304 1.00 84.31 164 ALA A N 1
ATOM 1264 C CA . ALA A 1 164 ? -5.367 9.057 -0.079 1.00 84.31 164 ALA A CA 1
ATOM 1265 C C . ALA A 1 164 ? -4.397 10.245 -0.207 1.00 84.31 164 ALA A C 1
ATOM 1267 O O . ALA A 1 164 ? -4.262 11.005 0.745 1.00 84.31 164 ALA A O 1
ATOM 1268 N N . VAL A 1 165 ? -3.747 10.444 -1.364 1.00 84.56 165 VAL A N 1
ATOM 1269 C CA . VAL A 1 165 ? -2.944 11.658 -1.619 1.00 84.56 165 VAL A CA 1
ATOM 1270 C C . VAL A 1 165 ? -3.830 12.892 -1.583 1.00 84.56 165 VAL A C 1
ATOM 1272 O O . VAL A 1 165 ? -3.537 13.810 -0.829 1.00 84.56 165 VAL A O 1
ATOM 1275 N N . GLU A 1 166 ? -4.910 12.906 -2.359 1.00 83.88 166 GLU A N 1
ATOM 1276 C CA . GLU A 1 166 ? -5.779 14.076 -2.496 1.00 83.88 166 GLU A CA 1
ATOM 1277 C C . GLU A 1 166 ? -6.357 14.520 -1.150 1.00 83.88 166 GLU A C 1
ATOM 1279 O O . GLU A 1 166 ? -6.259 15.696 -0.803 1.00 83.88 166 GLU A O 1
ATOM 1284 N N . LEU A 1 167 ? -6.849 13.574 -0.349 1.00 80.56 167 LEU A N 1
ATOM 1285 C CA . LEU A 1 167 ? -7.340 13.845 1.000 1.00 80.56 167 LEU A CA 1
ATOM 1286 C C . LEU A 1 167 ? -6.221 14.320 1.941 1.00 80.56 167 LEU A C 1
ATOM 1288 O O . LEU A 1 167 ? -6.421 15.239 2.729 1.00 80.56 167 LEU A O 1
ATOM 1292 N N . ALA A 1 168 ? -5.028 13.725 1.855 1.00 80.25 168 ALA A N 1
ATOM 1293 C CA . ALA A 1 168 ? -3.915 14.050 2.745 1.00 80.25 168 ALA A CA 1
ATOM 1294 C C . ALA A 1 168 ? -3.211 15.372 2.413 1.00 80.25 168 ALA A C 1
ATOM 1296 O O . ALA A 1 168 ? -2.608 15.991 3.292 1.00 80.25 168 ALA A O 1
ATOM 1297 N N . THR A 1 169 ? -3.200 15.777 1.143 1.00 79.88 169 THR A N 1
ATOM 1298 C CA . THR A 1 169 ? -2.378 16.894 0.657 1.00 79.88 169 THR A CA 1
ATOM 1299 C C . THR A 1 169 ? -3.178 17.993 -0.029 1.00 79.88 169 THR A C 1
ATOM 1301 O O . THR A 1 169 ? -2.572 18.977 -0.456 1.00 79.88 169 THR A O 1
ATOM 1304 N N . GLY A 1 170 ? -4.496 17.833 -0.191 1.00 79.94 170 GLY A N 1
ATOM 1305 C CA . GLY A 1 170 ? -5.362 18.761 -0.927 1.00 79.94 170 GLY A CA 1
ATOM 1306 C C . GLY A 1 170 ? -4.972 18.925 -2.399 1.00 79.94 170 GLY A C 1
ATOM 1307 O O . GLY A 1 170 ? -5.352 19.903 -3.036 1.00 79.94 170 GLY A O 1
ATOM 1308 N N . THR A 1 171 ? -4.145 18.020 -2.929 1.00 80.88 171 THR A N 1
ATOM 1309 C CA . THR A 1 171 ? -3.576 18.117 -4.275 1.00 80.88 171 THR A CA 1
ATOM 1310 C C . THR A 1 171 ? -3.804 16.820 -5.038 1.00 80.88 171 THR A C 1
ATOM 1312 O O . THR A 1 171 ? -3.610 15.742 -4.474 1.00 80.88 171 THR A O 1
ATOM 1315 N N . PRO A 1 172 ? -4.185 16.899 -6.324 1.00 77.56 172 PRO A N 1
ATOM 1316 C CA . PRO A 1 172 ? -4.382 15.715 -7.143 1.00 77.56 172 PRO A CA 1
ATOM 1317 C C . PRO A 1 172 ? -3.095 14.895 -7.240 1.00 77.56 172 PRO A C 1
ATOM 1319 O O . PRO A 1 172 ? -1.983 15.428 -7.161 1.00 77.56 172 PRO A O 1
ATOM 1322 N N . CYS A 1 173 ? -3.243 13.588 -7.467 1.00 73.56 173 CYS A N 1
ATOM 1323 C CA . CYS A 1 173 ? -2.121 12.705 -7.765 1.00 73.56 173 CYS A CA 1
ATOM 1324 C C . CYS A 1 173 ? -1.576 13.012 -9.170 1.00 73.56 173 CYS A C 1
ATOM 1326 O O . CYS A 1 173 ? -1.861 12.317 -10.146 1.00 73.56 173 CYS A O 1
ATOM 1328 N N . LEU A 1 174 ? -0.816 14.097 -9.272 1.00 67.25 174 LEU A N 1
ATOM 1329 C CA . LEU A 1 174 ? -0.052 14.453 -10.455 1.00 67.25 174 LEU A CA 1
ATOM 1330 C C . LEU A 1 174 ? 1.312 13.773 -10.333 1.00 67.25 174 LEU A C 1
ATOM 1332 O O . LEU A 1 174 ? 1.951 13.853 -9.280 1.00 67.25 174 LEU A O 1
ATOM 1336 N N . GLY A 1 175 ? 1.666 13.025 -11.381 1.00 56.47 175 GLY A N 1
ATOM 1337 C CA . GLY A 1 175 ? 2.979 12.402 -11.539 1.00 56.47 175 GLY A CA 1
ATOM 1338 C C . GLY A 1 175 ? 4.101 13.421 -11.486 1.00 56.47 175 GLY A C 1
ATOM 1339 O O . GLY A 1 175 ? 3.895 14.505 -12.078 1.00 56.47 175 GLY A O 1
#